Protein AF-A0A6I7HGI2-F1 (afdb_monomer)

Solvent-accessible surface area (backbone atoms only — not comparable to full-atom values): 5912 Å² total; per-residue (Å²): 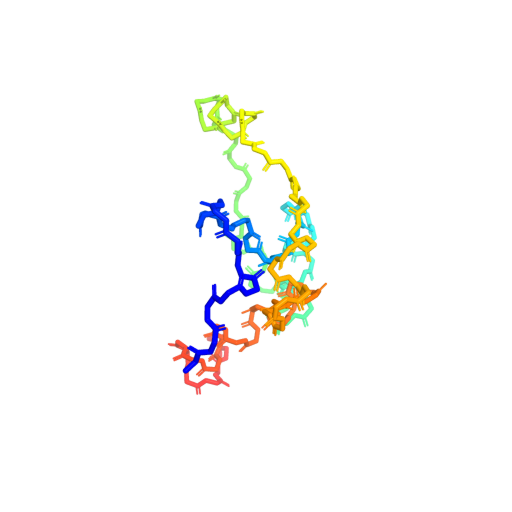134,86,66,70,85,60,50,92,61,76,79,71,52,67,55,66,71,68,76,52,73,67,56,49,50,53,27,44,31,74,75,62,31,66,73,58,50,68,71,67,78,92,73,92,50,71,69,60,50,60,57,57,71,72,52,84,76,73,80,84,19,63,73,30,42,76,73,68,54,78,56,61,90,50,63,49,54,57,53,50,48,48,30,44,77,74,48,76,63,46,84,132

pLDDT: mean 95.67, std 4.01, range [71.62, 98.62]

Nearest PDB structures (foldseek):
  2hrz-assembly1_A-2  TM=9.729E-01  e=3.743E-08  Agrobacterium fabrum str. C58

Secondary structure (DSSP, 8-state):
---GGG-S----PPP-----HHHHHHHHHHHHHHHHHTT------HHHHHHHTTS-S----HHHHHTT----SSHHHHHHHHHHHHSTT---

Radius of gyration: 17.33 Å; Cα contacts (8 Å, |Δi|>4): 69; chains: 1; bounding box: 40×32×39 Å

Foldseek 3Di:
DDCPLCPPPVDADADEEQDDPVQLLVLCCVQVNPVVSVPDDDDDDPVVVVVVVPDDRDDDRVSNVVVVGDYDHGSNVVVQVCCVPPVVRDDD

Mean predicted aligned error: 3.46 Å

Organism: NCBI:txid1197950

Structure (mmCIF, N/CA/C/O backbone):
data_AF-A0A6I7HGI2-F1
#
_entry.id   AF-A0A6I7HGI2-F1
#
loop_
_atom_site.group_PDB
_atom_site.id
_atom_site.type_symbol
_atom_site.label_atom_id
_atom_site.label_alt_id
_atom_site.label_comp_id
_atom_site.label_asym_id
_atom_site.label_entity_id
_atom_site.label_seq_id
_atom_site.pdbx_PDB_ins_code
_atom_site.Cartn_x
_atom_site.Cartn_y
_atom_site.Cartn_z
_atom_site.occupancy
_atom_site.B_iso_or_equiv
_atom_site.auth_seq_id
_atom_site.auth_comp_id
_atom_site.auth_asym_id
_atom_site.auth_atom_id
_atom_site.pdbx_PDB_model_num
ATOM 1 N N . MET A 1 1 ? 12.773 -20.564 -18.957 1.00 71.62 1 MET A N 1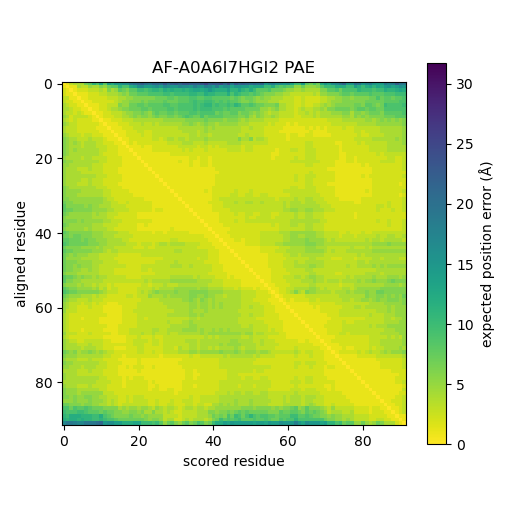
ATOM 2 C CA . MET A 1 1 ? 12.376 -19.142 -18.938 1.00 71.62 1 MET A CA 1
ATOM 3 C C . MET A 1 1 ? 13.457 -18.355 -19.660 1.00 71.62 1 MET A C 1
ATOM 5 O O . MET A 1 1 ? 14.617 -18.515 -19.300 1.00 71.62 1 MET A O 1
ATOM 9 N N . ASP A 1 2 ? 13.110 -17.589 -20.695 1.00 84.12 2 ASP A N 1
ATOM 10 C CA . AS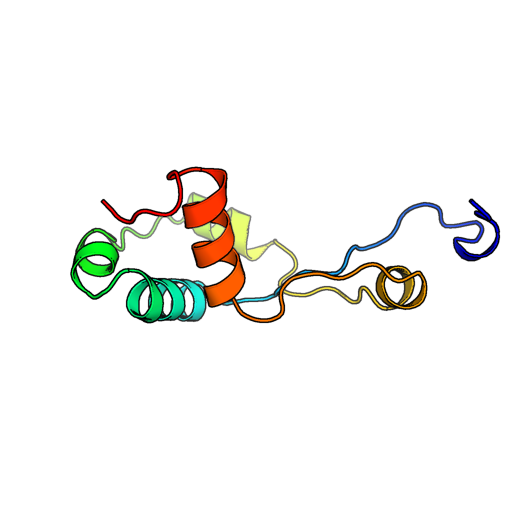P A 1 2 ? 14.067 -16.713 -21.381 1.00 84.12 2 ASP A CA 1
ATOM 11 C C . ASP A 1 2 ? 14.255 -15.426 -20.565 1.00 84.12 2 ASP A C 1
ATOM 13 O O . ASP A 1 2 ? 13.331 -14.632 -20.413 1.00 84.12 2 ASP A O 1
ATOM 17 N N . THR A 1 3 ? 15.446 -15.239 -19.995 1.00 88.75 3 THR A N 1
ATOM 18 C CA . THR A 1 3 ? 15.769 -14.076 -19.153 1.00 88.75 3 THR A CA 1
ATOM 19 C C . THR A 1 3 ? 16.486 -12.967 -19.923 1.00 88.75 3 THR A C 1
ATOM 21 O O . THR A 1 3 ? 16.922 -11.986 -19.309 1.00 88.75 3 THR A O 1
ATOM 24 N N . SER A 1 4 ? 16.623 -13.097 -21.248 1.00 92.19 4 SER A N 1
ATOM 25 C CA . SER A 1 4 ? 17.246 -12.082 -22.104 1.00 92.19 4 SER A CA 1
ATOM 26 C C . SER A 1 4 ? 16.458 -10.767 -22.093 1.00 92.19 4 SER A C 1
ATOM 28 O O . SER A 1 4 ? 17.059 -9.697 -21.998 1.00 92.19 4 SER A O 1
ATOM 30 N N . LEU A 1 5 ? 15.122 -10.845 -22.047 1.00 90.94 5 LEU A N 1
ATOM 31 C CA . LEU A 1 5 ? 14.207 -9.696 -22.029 1.00 90.94 5 LEU A CA 1
ATOM 32 C C . LEU A 1 5 ? 14.348 -8.802 -20.783 1.00 90.94 5 LEU A C 1
ATOM 34 O O . LEU A 1 5 ? 14.001 -7.625 -20.823 1.00 90.94 5 LEU A O 1
ATOM 38 N N . ILE A 1 6 ? 14.895 -9.323 -19.679 1.00 92.56 6 ILE A N 1
ATOM 39 C CA . ILE A 1 6 ? 15.171 -8.528 -18.468 1.00 92.56 6 ILE A CA 1
ATOM 40 C C . ILE A 1 6 ? 16.308 -7.526 -18.733 1.00 92.56 6 ILE A C 1
ATOM 42 O O . ILE A 1 6 ? 16.330 -6.435 -18.159 1.00 92.56 6 ILE A O 1
ATOM 46 N N . GLY A 1 7 ? 17.249 -7.865 -19.617 1.00 91.62 7 GLY A N 1
ATOM 47 C CA . GLY A 1 7 ? 18.420 -7.045 -19.907 1.00 91.62 7 GLY A CA 1
ATOM 48 C C . GLY A 1 7 ? 19.437 -6.979 -18.752 1.00 91.62 7 GLY A C 1
ATOM 49 O O . GLY A 1 7 ? 19.333 -7.713 -17.764 1.00 91.62 7 GLY A O 1
ATOM 50 N N . PRO A 1 8 ? 20.453 -6.101 -18.857 1.00 93.69 8 PRO A N 1
ATOM 51 C CA . PRO A 1 8 ? 21.565 -6.040 -17.902 1.00 93.69 8 PRO A CA 1
ATOM 52 C C . PRO A 1 8 ? 21.160 -5.491 -16.525 1.00 93.69 8 PRO A C 1
ATOM 54 O O . PRO A 1 8 ? 21.779 -5.825 -15.517 1.00 93.69 8 PRO A O 1
ATOM 57 N N . ARG A 1 9 ? 20.100 -4.674 -16.451 1.00 92.81 9 ARG A N 1
ATOM 58 C CA . ARG A 1 9 ? 19.537 -4.189 -15.182 1.00 92.81 9 ARG A CA 1
ATOM 59 C C . ARG A 1 9 ? 18.577 -5.231 -14.623 1.00 92.81 9 ARG A C 1
ATOM 61 O O . ARG A 1 9 ? 17.380 -5.182 -14.899 1.00 92.81 9 ARG A O 1
ATOM 68 N N . ARG A 1 10 ? 19.120 -6.170 -13.847 1.00 92.56 10 ARG A N 1
ATOM 69 C CA . ARG A 1 10 ? 18.362 -7.296 -13.280 1.00 92.56 10 ARG A CA 1
ATOM 70 C C . ARG A 1 10 ? 17.322 -6.886 -12.238 1.00 92.56 10 ARG A C 1
ATOM 72 O O . ARG A 1 10 ? 16.343 -7.600 -12.073 1.00 92.56 10 ARG A O 1
ATOM 79 N N . ASN A 1 11 ? 17.492 -5.726 -11.606 1.00 94.62 11 ASN A N 1
ATOM 80 C CA . ASN A 1 11 ? 16.496 -5.181 -10.689 1.00 94.62 11 ASN A CA 1
ATOM 81 C C . ASN A 1 11 ? 15.317 -4.594 -11.476 1.00 94.62 11 ASN A C 1
ATOM 83 O O . ASN A 1 11 ? 15.502 -3.841 -12.444 1.00 94.62 11 ASN A O 1
ATOM 87 N N . LEU A 1 12 ? 14.112 -4.945 -11.036 1.00 95.12 12 LEU A N 1
ATOM 88 C CA . LEU A 1 12 ? 12.849 -4.489 -11.595 1.00 95.12 12 LEU A CA 1
ATOM 89 C C . LEU A 1 12 ? 12.024 -3.848 -10.485 1.00 95.12 12 LEU A C 1
ATOM 91 O O . LEU A 1 12 ? 11.875 -4.416 -9.407 1.00 95.12 12 LEU A O 1
ATOM 95 N N . THR A 1 13 ? 11.472 -2.680 -10.780 1.00 96.25 13 THR A N 1
ATOM 96 C CA . THR A 1 13 ? 10.356 -2.131 -10.020 1.00 96.25 13 THR A CA 1
ATOM 97 C C . THR A 1 13 ? 9.116 -2.925 -10.401 1.00 96.25 13 THR A C 1
ATOM 99 O O . THR A 1 13 ? 8.749 -2.963 -11.577 1.00 96.25 13 THR A O 1
ATOM 102 N N . MET A 1 14 ? 8.528 -3.614 -9.428 1.00 96.25 14 MET A N 1
ATOM 103 C CA . MET A 1 14 ? 7.358 -4.462 -9.644 1.00 96.25 14 MET A CA 1
ATOM 104 C C . MET A 1 14 ? 6.082 -3.618 -9.717 1.00 96.25 14 MET A C 1
ATOM 106 O O . MET A 1 14 ? 6.031 -2.562 -9.082 1.00 96.25 14 MET A O 1
ATOM 110 N N . PRO A 1 15 ? 5.064 -4.043 -10.490 1.00 97.19 15 PRO A N 1
ATOM 111 C CA . PRO A 1 15 ? 3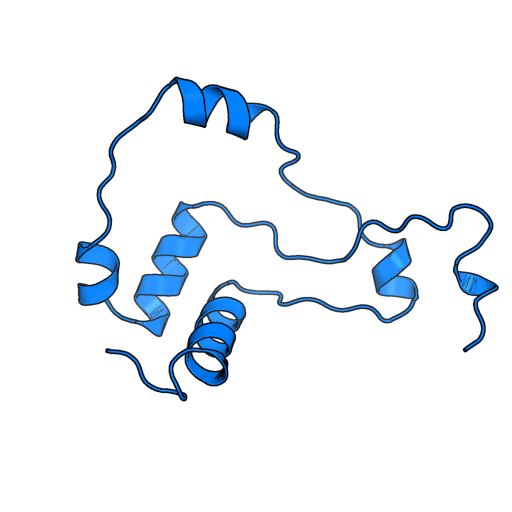.771 -3.378 -10.469 1.00 97.19 15 PRO A CA 1
ATOM 112 C C . PRO A 1 15 ? 3.138 -3.520 -9.083 1.00 97.19 15 PRO A C 1
ATOM 114 O O . PRO A 1 15 ? 3.380 -4.495 -8.373 1.00 97.19 15 PRO A O 1
ATOM 117 N N . GLY A 1 16 ? 2.324 -2.539 -8.722 1.00 95.44 16 GLY A N 1
ATOM 118 C CA . GLY A 1 16 ? 1.586 -2.485 -7.470 1.00 95.44 16 GLY A CA 1
ATOM 119 C C . GLY A 1 16 ? 0.512 -1.408 -7.547 1.00 95.44 16 GLY A C 1
ATOM 120 O O . GLY A 1 16 ? 0.415 -0.690 -8.546 1.00 95.44 16 GLY A O 1
ATOM 121 N N . LEU A 1 17 ? -0.269 -1.289 -6.481 1.00 96.25 17 LEU A N 1
ATOM 122 C CA . LEU A 1 17 ? -1.282 -0.255 -6.339 1.00 96.25 17 LEU A CA 1
ATOM 123 C C . LEU A 1 17 ? -0.733 0.898 -5.490 1.00 96.25 17 LEU A C 1
ATOM 125 O O . LEU A 1 17 ? -0.275 0.684 -4.371 1.00 96.25 17 LEU A O 1
ATOM 129 N N . SER A 1 18 ? -0.800 2.120 -6.017 1.00 96.25 18 SER A N 1
ATOM 130 C CA . SER A 1 18 ? -0.636 3.338 -5.219 1.00 96.25 18 SER A CA 1
ATOM 131 C C . SER A 1 18 ? -2.018 3.776 -4.744 1.00 96.25 18 SER A C 1
ATOM 133 O O . SER A 1 18 ? -2.915 3.964 -5.565 1.00 96.25 18 SER A O 1
ATOM 135 N N . ALA A 1 19 ? -2.188 3.899 -3.431 1.00 96.31 19 ALA A N 1
ATOM 136 C CA . ALA A 1 19 ? -3.420 4.340 -2.795 1.00 96.31 19 ALA A CA 1
ATOM 137 C C . ALA A 1 19 ? -3.088 5.238 -1.601 1.00 96.31 19 ALA A C 1
ATOM 139 O O . ALA A 1 19 ? -2.041 5.122 -0.962 1.00 96.31 19 ALA A O 1
ATOM 140 N N . THR A 1 20 ? -3.988 6.161 -1.307 1.00 96.56 20 THR A N 1
ATOM 141 C CA . THR A 1 20 ? -3.984 6.940 -0.075 1.00 96.56 20 THR A CA 1
ATOM 142 C C . THR A 1 20 ? -4.638 6.143 1.048 1.00 96.56 20 THR A C 1
ATOM 144 O O . THR A 1 20 ? -5.555 5.363 0.812 1.00 96.56 20 THR A O 1
ATOM 147 N N . VAL A 1 21 ? -4.274 6.438 2.300 1.00 96.62 21 VAL A N 1
ATOM 148 C CA . VAL A 1 21 ? -4.938 5.855 3.485 1.00 96.62 21 VAL A CA 1
ATOM 149 C C . VAL A 1 21 ? -6.461 6.056 3.446 1.00 96.62 21 VAL A C 1
ATOM 151 O O . VAL A 1 21 ? -7.214 5.188 3.869 1.00 96.62 21 VAL A O 1
ATOM 154 N N . GLY A 1 22 ? -6.940 7.180 2.903 1.00 97.94 22 GLY A N 1
ATOM 155 C CA . GLY A 1 22 ? -8.375 7.408 2.718 1.00 97.94 22 GLY A CA 1
ATOM 156 C C . GLY A 1 22 ? -9.016 6.392 1.769 1.00 97.94 22 GLY A C 1
ATOM 157 O O . GLY A 1 22 ? -10.051 5.821 2.099 1.00 97.94 22 GLY A O 1
ATOM 158 N N . GLU A 1 23 ? -8.391 6.119 0.623 1.00 98.31 23 GLU A N 1
ATOM 159 C CA . GLU A 1 23 ? -8.875 5.120 -0.340 1.00 98.31 23 GLU A CA 1
ATOM 160 C C . GLU A 1 23 ? -8.864 3.701 0.241 1.00 98.31 23 GLU A C 1
ATOM 162 O O . GLU A 1 23 ? -9.803 2.941 -0.007 1.00 98.31 23 GLU A O 1
ATOM 167 N N . GLU A 1 24 ? -7.862 3.365 1.058 1.00 98.44 24 GLU A N 1
ATOM 168 C CA . GLU A 1 24 ? -7.799 2.089 1.783 1.00 98.44 24 GLU A CA 1
ATOM 169 C C . GLU A 1 24 ? -8.962 1.942 2.776 1.00 98.44 24 GLU A C 1
ATOM 171 O O . GLU A 1 24 ? -9.638 0.911 2.802 1.00 98.44 24 GLU A O 1
ATOM 176 N N . ILE A 1 25 ? -9.260 2.994 3.551 1.00 98.62 25 ILE A N 1
ATOM 177 C CA . ILE A 1 25 ? -10.385 3.014 4.500 1.00 98.62 25 ILE A CA 1
ATOM 178 C C . ILE A 1 25 ? -11.728 2.905 3.765 1.00 98.62 25 ILE A C 1
ATOM 180 O O . ILE A 1 25 ? -12.617 2.171 4.202 1.00 98.62 25 ILE A O 1
ATOM 184 N N . GLU A 1 26 ? -11.891 3.596 2.634 1.00 98.62 26 GLU A N 1
ATOM 185 C CA . GLU A 1 26 ? -13.103 3.487 1.814 1.00 98.62 26 GLU A CA 1
ATOM 186 C C . GLU A 1 26 ? -13.271 2.084 1.214 1.00 98.62 26 GLU A C 1
ATOM 188 O O . GLU A 1 26 ? -14.388 1.562 1.171 1.00 98.62 26 GLU A O 1
ATOM 193 N N . ALA A 1 27 ? -12.183 1.446 0.775 1.00 98.50 27 ALA A N 1
ATOM 194 C CA . ALA A 1 27 ? -12.213 0.058 0.319 1.00 98.50 27 ALA A CA 1
ATOM 195 C C . ALA A 1 27 ? -12.601 -0.898 1.453 1.00 98.50 27 ALA A C 1
ATOM 197 O O . ALA A 1 27 ? -13.461 -1.762 1.264 1.00 98.50 27 ALA A O 1
ATOM 198 N N . LEU A 1 28 ? -12.055 -0.693 2.656 1.00 98.50 28 LEU A N 1
ATOM 199 C CA . LEU A 1 28 ? -12.446 -1.454 3.840 1.00 98.50 28 LEU A CA 1
ATOM 200 C C . LEU A 1 28 ? -13.934 -1.286 4.146 1.00 98.50 28 LEU A C 1
ATOM 202 O O . LEU A 1 28 ? -14.607 -2.280 4.415 1.00 98.50 28 LEU A O 1
ATOM 206 N N . ARG A 1 29 ? -14.481 -0.069 4.038 1.00 98.38 29 ARG A N 1
ATOM 207 C CA . ARG A 1 29 ? -15.922 0.159 4.210 1.00 98.38 29 ARG A CA 1
ATOM 208 C C . ARG A 1 29 ? -16.749 -0.633 3.205 1.00 98.38 29 ARG A C 1
ATOM 210 O O . ARG A 1 29 ? -17.734 -1.255 3.590 1.00 98.38 29 ARG A O 1
ATOM 217 N N . ARG A 1 30 ? -16.362 -0.619 1.925 1.00 98.31 30 ARG A N 1
ATOM 218 C CA . ARG A 1 30 ? -17.089 -1.334 0.862 1.00 98.31 30 ARG A CA 1
ATOM 219 C C . ARG A 1 30 ? -17.070 -2.848 1.054 1.00 98.31 30 ARG A C 1
ATOM 221 O O . ARG A 1 30 ? -18.068 -3.496 0.753 1.00 98.31 30 ARG A O 1
ATOM 228 N N . VAL A 1 31 ? -15.955 -3.406 1.528 1.00 97.88 31 VAL A N 1
ATOM 229 C CA . VAL A 1 31 ? -15.784 -4.861 1.662 1.00 97.88 31 VAL A CA 1
ATOM 230 C C . VAL A 1 31 ? -16.275 -5.384 3.015 1.00 97.88 31 VAL A C 1
ATOM 232 O O . VAL A 1 31 ? -16.963 -6.399 3.049 1.00 97.88 31 VAL A O 1
ATOM 235 N N . ALA A 1 32 ? -15.953 -4.700 4.114 1.00 96.94 32 ALA A N 1
ATOM 236 C CA . ALA A 1 32 ? -16.180 -5.169 5.485 1.00 96.94 32 ALA A CA 1
ATOM 237 C C . ALA A 1 32 ? -17.199 -4.336 6.291 1.00 96.94 32 ALA A C 1
ATOM 239 O O . ALA A 1 32 ? -17.530 -4.683 7.427 1.00 96.94 32 ALA A O 1
ATOM 240 N N . GLY A 1 33 ? -17.731 -3.257 5.712 1.00 97.69 33 GLY A N 1
ATOM 241 C CA . GLY A 1 33 ? -18.782 -2.432 6.308 1.00 97.69 33 GLY A CA 1
ATOM 242 C C . GLY A 1 33 ? -18.303 -1.442 7.376 1.00 97.69 33 GLY A C 1
ATOM 243 O O . GLY A 1 33 ? -17.150 -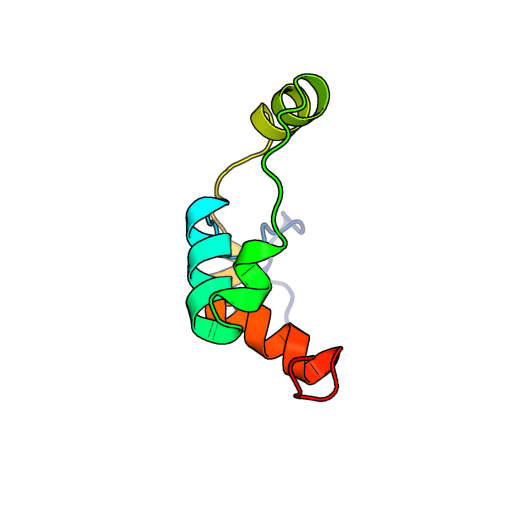1.433 7.811 1.00 97.69 33 GLY A O 1
ATOM 244 N N . ASP A 1 34 ? -19.231 -0.600 7.838 1.00 98.25 34 ASP A N 1
ATOM 245 C CA . ASP A 1 34 ? -18.943 0.487 8.787 1.00 98.25 34 ASP A CA 1
ATOM 246 C C . ASP A 1 34 ? -18.441 -0.003 10.146 1.00 98.25 34 ASP A C 1
ATOM 248 O O . ASP A 1 34 ? -17.668 0.688 10.808 1.00 98.25 34 ASP A O 1
ATOM 252 N N . ARG A 1 35 ? -18.836 -1.213 10.564 1.00 97.38 35 ARG A N 1
ATOM 253 C CA . ARG A 1 35 ? -18.358 -1.799 11.820 1.00 97.38 35 ARG A CA 1
ATOM 254 C C . ARG A 1 35 ? -16.841 -1.980 11.801 1.00 97.38 35 ARG A C 1
ATOM 256 O O . ARG A 1 35 ? -16.201 -1.633 12.787 1.00 97.38 35 ARG A O 1
ATOM 263 N N . ALA A 1 36 ? -16.271 -2.474 10.702 1.00 97.69 36 ALA A N 1
ATOM 264 C CA . ALA A 1 36 ? -14.825 -2.639 10.576 1.00 97.69 36 ALA A CA 1
ATOM 265 C C . ALA A 1 36 ? -14.109 -1.283 10.601 1.00 97.69 36 ALA A C 1
ATOM 267 O O . ALA A 1 36 ? -13.155 -1.095 11.351 1.00 97.69 36 ALA A O 1
ATOM 268 N N . VAL A 1 37 ? -14.628 -0.304 9.856 1.00 98.38 37 VAL A N 1
ATOM 269 C CA . VAL A 1 37 ? -14.059 1.051 9.821 1.00 98.38 37 VAL A CA 1
ATOM 270 C C . VAL A 1 37 ? -14.143 1.749 11.180 1.00 98.38 37 VAL A C 1
ATOM 272 O O . VAL A 1 37 ? -13.223 2.472 11.551 1.00 98.38 37 VAL A O 1
ATOM 275 N N . SER A 1 38 ? -15.194 1.496 11.966 1.00 98.06 38 SER A N 1
ATOM 276 C CA . SER A 1 38 ? -15.361 2.094 13.299 1.00 98.06 38 SER A CA 1
ATOM 277 C C . SER A 1 38 ? -14.271 1.703 14.308 1.00 98.06 38 SER A C 1
ATOM 279 O O . SER A 1 38 ? -14.144 2.343 15.349 1.00 98.06 38 SER A O 1
ATOM 281 N N . LEU A 1 39 ? -13.476 0.670 14.005 1.00 98.00 39 LEU A N 1
ATOM 282 C CA . LEU A 1 39 ? -12.351 0.232 14.833 1.00 98.00 39 LEU A CA 1
ATOM 283 C C . LEU A 1 39 ? -11.088 1.082 14.621 1.00 98.00 39 LEU A C 1
ATOM 285 O O . LEU A 1 39 ? -10.153 0.997 15.419 1.00 98.00 39 LEU A O 1
ATOM 289 N N . ILE A 1 40 ? -11.041 1.892 13.561 1.00 98.25 40 ILE A N 1
ATOM 290 C CA . ILE A 1 40 ? -9.885 2.725 13.233 1.00 98.25 40 ILE A CA 1
ATOM 291 C C . ILE A 1 40 ? -9.831 3.922 14.183 1.00 98.25 40 ILE A C 1
ATOM 293 O O . ILE A 1 40 ? -10.798 4.669 14.335 1.00 98.25 40 ILE A O 1
ATOM 297 N N . ARG A 1 41 ? -8.664 4.139 14.795 1.00 98.00 41 ARG A N 1
ATOM 298 C CA . ARG A 1 41 ? -8.378 5.324 15.612 1.00 98.00 41 ARG A CA 1
ATOM 299 C C . ARG A 1 41 ? -7.353 6.196 14.906 1.00 98.00 41 ARG A C 1
ATOM 301 O O . ARG A 1 41 ? -6.297 5.717 14.504 1.00 98.00 41 ARG A O 1
ATOM 308 N N . HIS A 1 42 ? -7.663 7.480 14.783 1.00 96.69 42 HIS A N 1
ATOM 309 C CA . HIS A 1 42 ? -6.757 8.467 14.211 1.00 96.69 42 HIS A CA 1
ATOM 310 C C . HIS A 1 42 ? -5.918 9.090 15.330 1.00 96.69 42 HIS A C 1
ATOM 312 O O . HIS A 1 42 ? -6.357 10.023 15.998 1.00 96.69 42 HIS A O 1
ATOM 318 N N . GLU A 1 43 ? -4.716 8.557 15.535 1.00 97.62 43 GLU A N 1
ATOM 319 C CA . GLU A 1 43 ? -3.764 9.008 16.557 1.00 97.62 43 GLU A CA 1
ATOM 320 C C . GLU A 1 43 ? -2.466 9.451 15.856 1.00 97.62 43 GLU A C 1
ATOM 322 O O . GLU A 1 43 ? -1.640 8.606 15.510 1.00 97.62 43 GLU A O 1
ATOM 327 N N . PRO A 1 44 ? -2.296 10.755 15.557 1.00 96.31 44 PRO A N 1
ATOM 328 C CA . PRO A 1 44 ? -1.124 11.235 14.834 1.00 96.31 44 PRO A CA 1
ATOM 329 C C . PRO A 1 44 ? 0.170 11.012 15.619 1.00 96.31 44 PRO A C 1
ATOM 331 O O . PRO A 1 44 ? 0.295 11.452 16.761 1.00 96.31 44 PRO A O 1
ATOM 334 N N . ASP A 1 45 ? 1.157 10.413 14.959 1.00 98.19 45 ASP A N 1
ATOM 335 C CA . ASP A 1 45 ? 2.511 10.250 15.480 1.00 98.19 45 ASP A CA 1
ATOM 336 C C . ASP A 1 45 ? 3.503 11.011 14.574 1.00 98.19 45 ASP A C 1
ATOM 338 O O . ASP A 1 45 ? 3.642 10.673 13.391 1.00 98.19 45 ASP A O 1
ATOM 342 N N . PRO A 1 46 ? 4.196 12.047 15.088 1.00 97.81 46 PRO A N 1
ATOM 343 C CA . PRO A 1 46 ? 5.101 12.868 14.287 1.00 97.81 46 PRO A CA 1
ATOM 344 C C . PRO A 1 46 ? 6.362 12.120 13.830 1.00 97.81 46 PRO A C 1
ATOM 346 O O . PRO A 1 46 ? 6.912 12.456 12.779 1.00 97.81 46 PRO A O 1
ATOM 349 N N . LEU A 1 47 ? 6.821 11.112 14.579 1.00 98.31 47 LEU A N 1
ATOM 350 C CA . LEU A 1 47 ? 7.965 10.289 14.189 1.00 98.31 47 LEU A CA 1
ATOM 351 C C . LEU A 1 47 ? 7.590 9.409 12.994 1.00 98.31 47 LEU A C 1
ATOM 353 O O . LEU A 1 47 ? 8.313 9.388 11.997 1.00 98.31 47 LEU A O 1
ATOM 357 N N . ILE A 1 48 ? 6.440 8.734 13.067 1.00 97.81 48 ILE A N 1
ATOM 358 C CA . ILE A 1 48 ? 5.932 7.898 11.967 1.00 97.81 48 ILE A CA 1
ATOM 359 C C . ILE A 1 4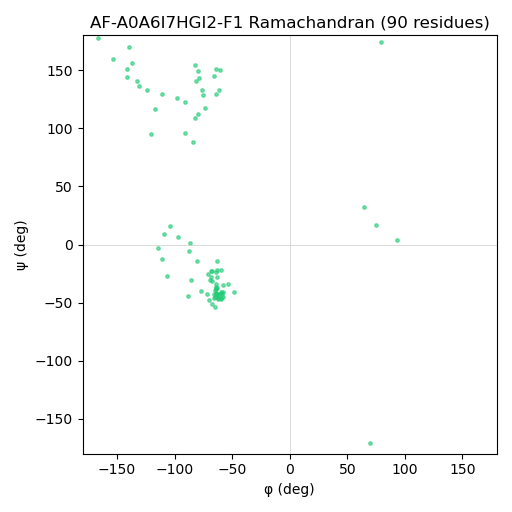8 ? 5.666 8.757 10.731 1.00 97.81 48 ILE A C 1
ATOM 361 O O . ILE A 1 48 ? 6.126 8.417 9.640 1.00 97.81 48 ILE A O 1
ATOM 365 N N . ALA A 1 49 ? 4.996 9.901 10.898 1.00 97.00 49 ALA A N 1
ATOM 366 C CA . ALA A 1 49 ? 4.729 10.822 9.797 1.00 97.00 49 ALA A CA 1
ATOM 367 C C . ALA A 1 49 ? 6.024 11.293 9.113 1.00 97.00 49 ALA A C 1
ATOM 369 O O . ALA A 1 49 ? 6.086 11.331 7.885 1.00 97.00 49 ALA A O 1
ATOM 370 N N . GLY A 1 50 ? 7.075 11.592 9.888 1.00 98.06 50 GLY A N 1
ATOM 371 C CA . GLY A 1 50 ? 8.381 11.982 9.354 1.00 98.06 50 GLY A CA 1
ATOM 372 C C . GLY A 1 50 ? 9.069 10.880 8.541 1.00 98.06 50 GLY A C 1
ATOM 373 O O . GLY A 1 50 ? 9.664 11.171 7.505 1.00 98.06 50 GLY A O 1
ATOM 374 N N . ILE A 1 51 ? 8.959 9.618 8.970 1.00 97.38 51 ILE A N 1
ATOM 375 C CA . ILE A 1 51 ? 9.507 8.467 8.234 1.00 97.38 51 ILE A CA 1
ATOM 376 C C . ILE A 1 51 ? 8.745 8.259 6.920 1.00 97.38 51 ILE A C 1
ATOM 378 O O . ILE A 1 51 ? 9.358 8.180 5.855 1.00 97.38 51 ILE A O 1
ATOM 382 N N . VAL A 1 52 ? 7.413 8.192 6.995 1.00 96.75 52 VAL A N 1
ATOM 383 C CA . VAL A 1 52 ? 6.547 7.879 5.847 1.00 96.75 52 VAL A CA 1
ATOM 384 C C . VAL A 1 52 ? 6.581 8.993 4.799 1.00 96.75 52 VAL A C 1
ATOM 386 O O . VAL A 1 52 ? 6.528 8.705 3.606 1.00 96.75 52 VAL A O 1
ATOM 389 N N . ALA A 1 53 ? 6.764 10.254 5.205 1.00 95.88 53 ALA A N 1
ATOM 390 C CA . ALA A 1 53 ? 6.906 11.381 4.279 1.00 95.88 53 ALA A CA 1
ATOM 391 C C . ALA A 1 53 ? 8.100 11.244 3.312 1.00 95.88 53 ALA A C 1
ATOM 393 O O . ALA A 1 53 ? 8.109 11.885 2.262 1.00 95.88 53 ALA A O 1
ATOM 394 N N . GLY A 1 54 ? 9.104 10.427 3.651 1.00 96.19 54 GLY A N 1
ATOM 395 C CA . GLY A 1 54 ? 10.250 10.143 2.785 1.00 96.19 54 GLY A CA 1
ATOM 396 C C . GLY A 1 54 ? 10.047 8.975 1.815 1.00 96.19 54 GLY A C 1
ATOM 397 O O . GLY A 1 54 ? 10.935 8.709 1.004 1.00 96.19 54 GLY A O 1
ATOM 398 N N . TRP A 1 55 ? 8.934 8.242 1.900 1.00 96.12 55 TRP A N 1
ATOM 399 C CA . TRP A 1 55 ? 8.694 7.079 1.048 1.00 96.12 55 TRP A CA 1
ATOM 400 C C . TRP A 1 55 ? 8.224 7.493 -0.356 1.00 96.12 55 TRP A C 1
ATOM 402 O O . TRP A 1 55 ? 7.461 8.450 -0.497 1.00 96.12 55 TRP A O 1
ATOM 412 N N . PRO A 1 56 ? 8.644 6.781 -1.419 1.00 93.88 56 PRO A N 1
ATOM 413 C CA . PRO A 1 56 ? 8.097 6.994 -2.754 1.00 93.88 56 PRO A CA 1
ATOM 414 C C . PRO A 1 56 ? 6.591 6.709 -2.779 1.00 93.88 56 PRO A C 1
ATOM 416 O O . PRO A 1 56 ? 6.144 5.676 -2.288 1.00 93.88 56 PRO A O 1
ATOM 419 N N . THR A 1 57 ? 5.812 7.607 -3.378 1.00 93.06 57 THR A N 1
ATOM 420 C CA . THR A 1 57 ? 4.342 7.512 -3.394 1.00 93.06 57 THR A CA 1
ATOM 421 C C . THR A 1 57 ? 3.807 6.645 -4.530 1.00 93.06 57 THR A C 1
ATOM 423 O O . THR A 1 57 ? 2.755 6.024 -4.396 1.00 93.06 57 THR A O 1
ATOM 426 N N . ASN A 1 58 ? 4.513 6.602 -5.660 1.00 94.06 58 ASN A N 1
ATOM 427 C CA . ASN A 1 58 ? 4.149 5.811 -6.827 1.00 94.06 58 ASN A CA 1
ATOM 428 C C . ASN A 1 58 ? 5.401 5.446 -7.638 1.00 94.06 58 ASN A C 1
ATOM 430 O O . ASN A 1 58 ? 6.442 6.101 -7.536 1.00 94.06 58 ASN A O 1
ATOM 434 N N . PHE A 1 59 ? 5.289 4.410 -8.460 1.00 94.31 59 PHE A N 1
ATOM 435 C CA . PHE A 1 59 ? 6.396 3.809 -9.184 1.00 94.31 59 PHE A CA 1
ATOM 436 C C . PHE A 1 59 ? 6.059 3.582 -10.659 1.00 94.31 59 PHE A C 1
ATOM 438 O O . PHE A 1 59 ? 4.973 3.123 -11.002 1.00 94.31 59 PHE A O 1
ATOM 445 N N . ASP A 1 60 ? 7.036 3.818 -11.537 1.00 95.56 60 ASP A N 1
ATOM 446 C CA . ASP A 1 60 ? 6.985 3.311 -12.909 1.00 95.56 60 ASP A CA 1
ATOM 447 C C . ASP A 1 60 ? 7.472 1.853 -12.936 1.00 95.56 60 ASP A C 1
ATOM 449 O O . ASP A 1 60 ? 8.662 1.566 -12.770 1.00 95.56 60 ASP A O 1
ATOM 453 N N . ALA A 1 61 ? 6.531 0.934 -13.150 1.00 96.31 61 ALA A N 1
ATOM 454 C CA . ALA A 1 61 ? 6.774 -0.501 -13.264 1.00 96.31 61 ALA A CA 1
ATOM 455 C C . ALA A 1 61 ? 6.715 -1.021 -14.714 1.00 96.31 61 ALA A C 1
ATOM 457 O O . ALA A 1 61 ? 6.633 -2.232 -14.934 1.00 96.31 61 ALA A O 1
ATOM 458 N N . SER A 1 62 ? 6.777 -0.138 -15.719 1.00 95.88 62 SER A N 1
ATOM 459 C CA . SER A 1 62 ? 6.616 -0.470 -17.147 1.00 95.88 62 SER A CA 1
ATOM 460 C C . SER A 1 62 ? 7.454 -1.665 -17.605 1.00 95.88 62 SER A C 1
ATOM 462 O O . SER A 1 62 ? 6.958 -2.524 -18.332 1.00 95.88 62 SER A O 1
ATOM 464 N N . ARG A 1 63 ? 8.705 -1.777 -17.136 1.00 95.75 63 ARG A N 1
ATOM 465 C CA . ARG A 1 63 ? 9.590 -2.913 -17.452 1.00 95.75 63 ARG A CA 1
ATOM 466 C C . ARG A 1 63 ? 9.058 -4.247 -16.933 1.00 95.75 63 ARG A C 1
ATOM 468 O O . ARG A 1 63 ? 9.142 -5.236 -17.650 1.00 95.75 63 ARG A O 1
ATOM 475 N N . ALA A 1 64 ? 8.544 -4.291 -15.707 1.00 96.44 64 ALA A N 1
ATOM 476 C CA . ALA A 1 64 ? 7.979 -5.512 -15.143 1.00 96.44 64 ALA A CA 1
ATOM 477 C C . ALA A 1 64 ? 6.637 -5.845 -15.812 1.00 96.44 64 ALA A C 1
ATOM 479 O O . ALA A 1 64 ? 6.417 -6.983 -16.224 1.00 96.44 64 ALA A O 1
ATOM 480 N N . THR A 1 65 ? 5.781 -4.848 -16.037 1.00 96.19 65 THR A N 1
ATOM 481 C CA . THR A 1 65 ? 4.509 -5.042 -16.747 1.00 96.19 65 THR A CA 1
ATOM 482 C C . THR A 1 65 ? 4.718 -5.575 -18.169 1.00 96.19 65 THR A C 1
ATOM 484 O O . THR A 1 65 ? 4.025 -6.501 -18.587 1.00 96.19 65 THR A O 1
ATOM 48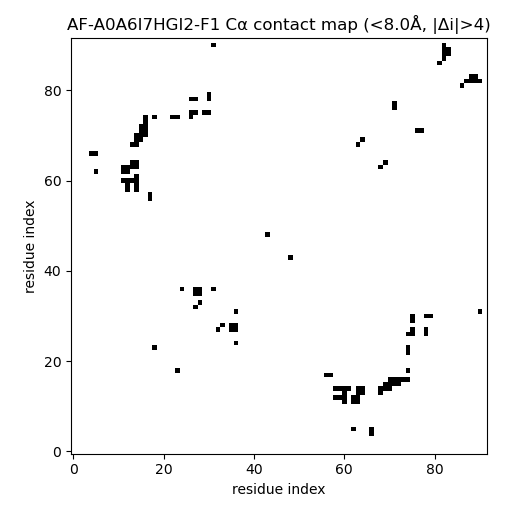7 N N . ALA A 1 66 ? 5.721 -5.074 -18.901 1.00 94.69 66 ALA A N 1
ATOM 488 C CA . ALA A 1 66 ? 6.076 -5.565 -20.239 1.00 94.69 66 ALA A CA 1
ATOM 489 C C . ALA A 1 66 ? 6.561 -7.029 -20.248 1.00 94.69 66 ALA A C 1
ATOM 491 O O . ALA A 1 66 ? 6.452 -7.707 -21.267 1.00 94.69 66 ALA A O 1
ATOM 492 N N . LEU A 1 67 ? 7.067 -7.526 -19.115 1.00 94.81 67 LEU A N 1
ATOM 493 C CA . LEU A 1 67 ? 7.449 -8.928 -18.919 1.00 94.81 67 LEU A CA 1
ATOM 494 C C . LEU A 1 67 ? 6.272 -9.812 -18.469 1.00 94.81 67 LEU A C 1
ATOM 496 O O . LEU A 1 67 ? 6.456 -11.010 -18.263 1.00 94.81 67 LEU A O 1
ATOM 500 N N . GLY A 1 68 ? 5.070 -9.246 -18.329 1.00 95.06 68 GLY A N 1
ATOM 501 C CA . GLY A 1 68 ? 3.849 -9.970 -17.981 1.00 95.06 68 GLY A CA 1
ATOM 502 C C . GLY A 1 68 ? 3.523 -10.011 -16.489 1.00 95.06 68 GLY A C 1
ATOM 503 O O . GLY A 1 68 ? 2.529 -10.639 -16.124 1.00 95.06 68 GLY A O 1
ATOM 504 N N . PHE A 1 69 ? 4.303 -9.341 -15.632 1.00 95.69 69 PHE A N 1
ATOM 505 C CA . PHE A 1 69 ? 3.942 -9.183 -14.222 1.00 95.69 69 PHE A CA 1
ATOM 506 C C . PHE A 1 69 ? 2.686 -8.322 -14.081 1.00 95.69 69 PHE A C 1
ATOM 508 O O . PHE A 1 69 ? 2.469 -7.378 -14.844 1.00 95.69 69 PHE A O 1
ATOM 515 N N . ARG A 1 70 ? 1.858 -8.656 -13.094 1.00 96.25 70 ARG A N 1
ATOM 516 C CA . ARG A 1 70 ? 0.593 -7.980 -12.802 1.00 96.25 70 ARG A CA 1
ATOM 517 C C . ARG A 1 70 ? 0.458 -7.790 -11.299 1.00 96.25 70 ARG A C 1
ATOM 519 O O . ARG A 1 70 ? 1.079 -8.525 -10.538 1.00 96.25 70 ARG A O 1
ATOM 526 N N . ALA A 1 71 ? -0.346 -6.810 -10.929 1.00 96.38 71 ALA A N 1
ATOM 527 C CA . ALA A 1 71 ? -0.776 -6.547 -9.568 1.00 96.38 71 ALA A CA 1
ATOM 528 C C . ALA A 1 71 ? -2.255 -6.148 -9.599 1.00 96.38 71 ALA A C 1
ATOM 530 O O . ALA A 1 71 ? -2.818 -5.908 -10.675 1.00 96.38 71 ALA A O 1
ATOM 531 N N . GLU A 1 72 ? -2.857 -6.077 -8.423 1.00 95.81 72 GLU A N 1
ATOM 532 C CA . GLU A 1 72 ? -4.209 -5.586 -8.203 1.00 95.81 72 GLU A CA 1
ATOM 533 C C . GLU A 1 72 ? -4.324 -4.125 -8.650 1.00 95.81 72 GLU A C 1
ATOM 535 O O . GLU A 1 72 ? -3.363 -3.349 -8.603 1.00 95.81 72 GLU A O 1
ATOM 540 N N . THR A 1 73 ? -5.521 -3.743 -9.094 1.00 94.44 73 THR A N 1
ATOM 541 C CA . THR A 1 73 ? -5.774 -2.385 -9.619 1.00 94.44 73 THR A CA 1
ATOM 542 C C . THR A 1 73 ? -6.665 -1.550 -8.712 1.00 94.44 73 THR A C 1
ATOM 544 O O . THR A 1 73 ? -6.752 -0.334 -8.885 1.00 94.44 73 THR A O 1
ATOM 547 N N . VAL A 1 74 ? -7.302 -2.188 -7.729 1.00 96.69 74 VAL A N 1
ATOM 548 C CA . VAL A 1 74 ? -8.152 -1.546 -6.726 1.00 96.69 74 VAL A CA 1
ATOM 549 C C . VAL A 1 74 ? -7.948 -2.205 -5.365 1.00 96.69 74 VAL A C 1
ATOM 551 O O . VAL A 1 74 ? -7.771 -3.417 -5.264 1.00 96.69 74 VAL A O 1
ATOM 554 N N . PHE A 1 75 ? -8.003 -1.416 -4.293 1.00 98.19 75 PHE A N 1
ATOM 555 C CA . PHE A 1 75 ? -7.688 -1.910 -2.949 1.00 98.19 75 PHE A CA 1
ATOM 556 C C . PHE A 1 75 ? -8.736 -2.915 -2.429 1.00 98.19 75 PHE A C 1
ATOM 558 O O . PHE A 1 75 ? -8.428 -3.774 -1.608 1.00 98.19 75 PHE A O 1
ATOM 565 N N . ASP A 1 76 ? -9.965 -2.880 -2.960 1.00 98.19 76 ASP A N 1
ATOM 566 C CA . ASP A 1 76 ? -11.008 -3.871 -2.675 1.00 98.19 76 ASP A CA 1
ATOM 567 C C . ASP A 1 76 ? -10.569 -5.304 -3.021 1.00 98.19 76 ASP A C 1
ATOM 569 O O . ASP A 1 76 ? -10.972 -6.244 -2.339 1.00 98.19 76 ASP A O 1
ATOM 573 N N . GLU A 1 77 ? -9.776 -5.489 -4.085 1.00 97.69 77 GLU A N 1
ATOM 574 C CA . GLU A 1 77 ? -9.234 -6.802 -4.464 1.00 97.69 77 GLU A CA 1
ATOM 575 C C . GLU A 1 77 ? -8.264 -7.305 -3.396 1.00 97.69 77 GLU A C 1
ATOM 577 O O . GLU A 1 77 ? -8.417 -8.430 -2.932 1.00 97.69 77 GLU A O 1
ATOM 582 N N . ILE A 1 78 ? -7.358 -6.442 -2.928 1.00 98.00 78 ILE A N 1
ATOM 583 C CA . ILE A 1 78 ? -6.378 -6.766 -1.881 1.00 98.00 78 ILE A CA 1
ATOM 584 C C . ILE A 1 78 ? -7.084 -7.228 -0.599 1.00 98.00 78 ILE A C 1
ATOM 586 O O . ILE A 1 78 ? -6.715 -8.249 -0.021 1.00 98.00 78 ILE A O 1
ATOM 590 N N . ILE A 1 79 ? -8.140 -6.525 -0.173 1.00 97.88 79 ILE A N 1
ATOM 591 C CA . ILE A 1 79 ? -8.904 -6.915 1.023 1.00 97.88 79 ILE A CA 1
ATOM 592 C C . ILE A 1 79 ? -9.613 -8.256 0.807 1.00 97.88 79 ILE A C 1
ATOM 594 O O . ILE A 1 79 ? -9.601 -9.097 1.703 1.00 97.88 79 ILE A O 1
ATOM 598 N N . ARG A 1 80 ? -10.224 -8.489 -0.362 1.00 97.50 80 ARG A N 1
ATOM 599 C CA . ARG A 1 80 ? -10.895 -9.769 -0.651 1.00 97.50 80 ARG A CA 1
ATOM 600 C C . ARG A 1 80 ? -9.915 -10.939 -0.671 1.00 97.50 80 ARG A C 1
ATOM 602 O O . ARG A 1 80 ? -10.236 -11.965 -0.084 1.00 97.50 80 ARG A O 1
ATOM 609 N N . ILE A 1 81 ? -8.739 -10.759 -1.275 1.00 97.38 81 ILE A N 1
ATOM 610 C CA . ILE A 1 81 ? -7.660 -11.757 -1.282 1.00 97.38 81 ILE A CA 1
ATOM 611 C C . ILE A 1 81 ? -7.238 -12.069 0.155 1.00 97.38 81 ILE A C 1
ATOM 613 O O . ILE A 1 81 ? -7.207 -13.229 0.541 1.00 97.38 81 ILE A O 1
ATOM 617 N N . HIS A 1 82 ? -7.025 -11.047 0.991 1.00 97.56 82 HIS A N 1
ATOM 618 C CA . HIS A 1 82 ? -6.710 -11.261 2.404 1.00 97.56 82 HIS A CA 1
ATOM 619 C C . HIS A 1 82 ? -7.804 -12.056 3.141 1.00 97.56 82 HIS A C 1
ATOM 621 O O . HIS A 1 82 ? -7.502 -12.958 3.918 1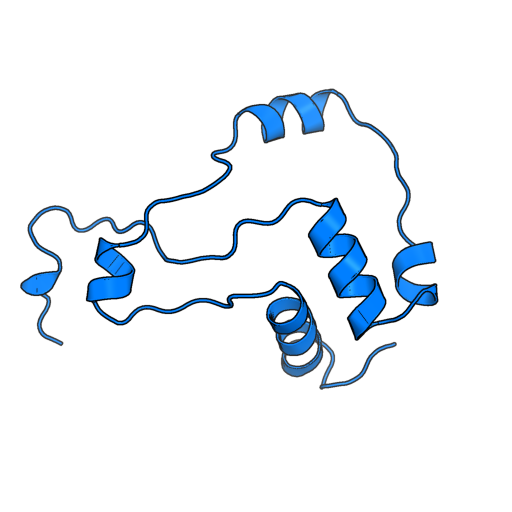.00 97.56 82 HIS A O 1
ATOM 627 N N . VAL A 1 83 ? -9.082 -11.758 2.892 1.00 97.69 83 VAL A N 1
ATOM 628 C CA . VAL A 1 83 ? -10.200 -12.509 3.488 1.00 97.69 83 VAL A CA 1
ATOM 629 C C . VAL A 1 83 ? -10.200 -13.968 3.026 1.00 97.69 83 VAL A C 1
ATOM 631 O O . VAL A 1 83 ? -10.435 -14.860 3.841 1.00 97.69 83 VAL A O 1
ATOM 634 N N . GLU A 1 84 ? -9.961 -14.219 1.741 1.00 97.75 84 GLU A N 1
ATOM 635 C CA . GLU A 1 84 ? -9.911 -15.564 1.162 1.00 97.75 84 GLU A CA 1
ATOM 636 C C . GLU A 1 84 ? -8.741 -16.379 1.725 1.00 97.75 84 GLU A C 1
ATOM 638 O O . GLU A 1 84 ? -8.968 -17.451 2.293 1.00 97.75 84 GLU A O 1
ATOM 643 N N . ASP A 1 85 ? -7.531 -15.829 1.645 1.00 97.75 85 ASP A N 1
ATOM 644 C CA . ASP A 1 85 ? -6.285 -16.531 1.950 1.00 97.75 85 ASP A CA 1
ATOM 645 C C . ASP A 1 85 ? -6.041 -16.668 3.461 1.00 97.75 85 ASP A C 1
ATOM 647 O O . ASP A 1 85 ? -5.615 -17.726 3.926 1.00 97.75 85 ASP A O 1
ATOM 651 N N . GLU A 1 86 ? -6.351 -15.629 4.247 1.00 97.56 86 GLU A N 1
ATOM 652 C CA . GLU A 1 86 ? -5.967 -15.552 5.667 1.00 97.56 86 GLU A CA 1
ATOM 653 C C . GLU A 1 86 ? -7.144 -15.756 6.633 1.00 97.56 86 GLU A C 1
ATOM 655 O O . GLU A 1 86 ? -6.952 -16.215 7.761 1.00 97.56 86 GLU A O 1
ATOM 660 N N . LEU A 1 87 ? -8.378 -15.437 6.217 1.00 96.00 87 LEU A N 1
ATOM 661 C CA . LEU A 1 87 ? -9.577 -15.526 7.071 1.00 96.00 87 LEU A CA 1
ATOM 662 C C . LEU A 1 87 ? -10.525 -16.670 6.671 1.00 96.00 87 LEU A C 1
ATOM 664 O O . LEU A 1 87 ? -11.646 -16.771 7.180 1.00 96.00 87 LEU A O 1
ATOM 668 N N . GLY A 1 88 ? -10.100 -17.546 5.754 1.00 95.62 88 GLY A N 1
ATOM 669 C CA . GLY A 1 88 ? -10.902 -18.678 5.283 1.00 95.62 88 GLY A CA 1
ATOM 670 C C . GLY A 1 88 ? -12.176 -18.252 4.544 1.00 95.62 88 GLY A C 1
ATOM 671 O O . GLY A 1 88 ? -13.213 -18.917 4.646 1.00 95.62 88 GLY A O 1
ATOM 672 N N . GLY A 1 89 ? -12.122 -17.113 3.851 1.00 94.88 89 GLY A N 1
ATOM 673 C CA . GLY A 1 89 ? -13.217 -16.559 3.059 1.00 94.88 89 GLY A CA 1
ATOM 674 C C . GLY A 1 89 ? -14.338 -15.917 3.876 1.00 94.88 89 GLY A C 1
ATOM 675 O O . GLY A 1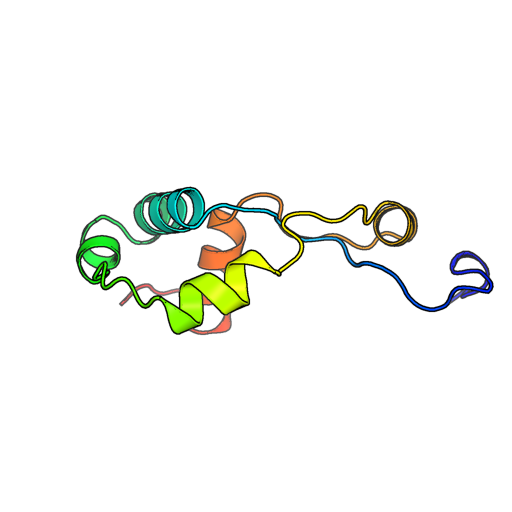 89 ? -15.442 -15.744 3.355 1.00 94.88 89 GLY A O 1
ATOM 676 N N . ARG A 1 90 ? -14.117 -15.602 5.160 1.00 93.38 90 ARG A N 1
ATOM 677 C CA . ARG A 1 90 ? -15.159 -15.053 6.043 1.00 93.38 90 ARG A CA 1
ATOM 678 C C . ARG A 1 90 ? -14.683 -13.815 6.782 1.00 93.38 90 ARG A C 1
ATOM 680 O O . ARG A 1 90 ? -13.591 -13.782 7.333 1.00 93.38 90 ARG A O 1
ATOM 687 N N . LEU A 1 91 ? -15.558 -12.818 6.828 1.00 90.44 91 LEU A N 1
ATOM 688 C CA . LEU A 1 91 ? -15.374 -11.650 7.676 1.00 90.44 91 LEU A CA 1
ATOM 689 C C . LEU A 1 91 ? -15.811 -11.979 9.117 1.00 90.44 91 LEU A C 1
ATOM 691 O O . LEU A 1 91 ? -16.803 -12.699 9.282 1.00 90.44 91 LEU A O 1
ATOM 695 N N . PRO A 1 92 ? -15.076 -11.498 10.134 1.00 76.62 92 PRO A N 1
ATOM 696 C CA . PRO A 1 92 ? -15.414 -11.688 11.544 1.00 76.62 92 PRO A CA 1
ATOM 697 C C . PRO A 1 92 ? -16.650 -10.897 12.003 1.00 76.62 92 PRO A C 1
ATOM 699 O O . PRO A 1 92 ? -17.013 -9.886 11.359 1.00 76.62 92 PRO A O 1
#

Sequence (92 aa):
MDTSLIGPRRNLTMPGLSATVGEEIEALRRVAGDRAVSLIRHEPDPLIAGIVAGWPTNFDASRATALGFRAETVFDEIIRIHVEDELGGRLP